Protein AF-A0A7D5I395-F1 (afdb_monomer_lite)

Sequence (137 aa):
MRHRLLRAAASVVGLLALAGVTGTLVDVALLALDAPVRVAGPVSAAVAVTVVLPVADAYTPLGRDVRTDALRRAGRARLALEVLLAAGAAFVAGGALAAAGLRLNAIFGTFVVVVLGGVAVGYGSFVLRNREFYADA

Secondary structure (DSSP, 8-state):
-HHHHHHHHHHHHHHHHHHHHHHHHHHHHHHTTT--HHHHHHHHHHHHHHHHHHHHHHH-TT--STHHHHHHHT-HHHHHHHHHHHHHHHHHHHHHHHHHHHTTT-HHHHHHHHHHHHHHHHHHHHHHHTGGGTTT-

Foldseek 3Di:
DVVLVVQQVVLVVVLVVQLVVQLVVQLVVCVVVVHDPLLSNLLSLLLSVLLSVLVCQQPHPVDDDQRNVVLVVVDPVVSVVLSVQLSVQLNVQLNVLSVVVVVVPDRPVSSVCSNVRSNCRSNVSSCVVVVVRVVVD

pLDDT: mean 86.52, std 11.64, range [51.59, 97.75]

Structure (mmCIF, N/CA/C/O backbone):
data_AF-A0A7D5I395-F1
#
_entry.id   AF-A0A7D5I395-F1
#
loop_
_atom_site.group_PDB
_atom_site.id
_atom_site.type_symbol
_atom_site.label_atom_id
_atom_site.label_alt_id
_atom_site.label_comp_id
_atom_site.label_asym_id
_atom_site.label_entity_id
_atom_site.label_seq_id
_atom_site.pdbx_PDB_ins_code
_atom_site.Cartn_x
_atom_site.Cartn_y
_atom_site.Cartn_z
_atom_site.occupancy
_atom_site.B_iso_or_equiv
_atom_site.auth_seq_id
_atom_site.auth_comp_id
_atom_site.auth_asym_id
_atom_site.auth_atom_id
_atom_site.pdbx_PDB_model_num
ATOM 1 N N . MET A 1 1 ? -24.219 15.946 15.095 1.00 62.62 1 MET A N 1
ATOM 2 C CA . MET A 1 1 ? -23.956 15.546 13.689 1.00 62.62 1 MET A CA 1
ATOM 3 C C . MET A 1 1 ? -22.678 16.180 13.115 1.00 62.62 1 MET A C 1
ATOM 5 O O . MET A 1 1 ? -21.794 15.431 12.717 1.00 62.62 1 MET A O 1
ATOM 9 N N . ARG A 1 2 ? -22.499 17.514 13.178 1.00 79.50 2 ARG A N 1
ATOM 10 C CA . ARG A 1 2 ? -21.280 18.238 12.728 1.00 79.50 2 ARG A CA 1
ATOM 11 C C . ARG A 1 2 ? -19.939 17.646 13.204 1.00 79.50 2 ARG A C 1
ATOM 13 O O . ARG A 1 2 ? -19.044 17.451 12.394 1.00 79.50 2 ARG A O 1
ATOM 20 N N . HIS A 1 3 ? -19.803 17.274 14.479 1.00 80.00 3 HIS A N 1
ATOM 21 C CA . HIS A 1 3 ? -18.548 16.702 15.006 1.00 80.00 3 HIS A CA 1
ATOM 22 C C . HIS A 1 3 ? -18.197 15.298 14.488 1.00 80.00 3 HIS A C 1
ATOM 24 O O . HIS A 1 3 ? -17.050 14.875 14.613 1.00 80.00 3 HIS A O 1
ATOM 30 N N . ARG A 1 4 ? -19.161 14.537 13.953 1.00 79.94 4 ARG A N 1
ATOM 31 C CA . ARG A 1 4 ? -18.875 13.233 13.327 1.00 79.94 4 ARG A CA 1
ATOM 32 C C . ARG A 1 4 ? -18.356 13.430 11.902 1.00 79.94 4 ARG A C 1
ATOM 34 O O . ARG A 1 4 ? -17.367 12.809 11.538 1.00 79.94 4 ARG A O 1
ATOM 41 N N . LEU A 1 5 ? -18.961 14.359 11.159 1.00 83.12 5 LEU A N 1
ATOM 42 C CA . LEU A 1 5 ? -18.532 14.728 9.808 1.00 83.12 5 LEU A CA 1
ATOM 43 C C . LEU A 1 5 ? -17.129 15.344 9.798 1.00 83.12 5 LEU A C 1
ATOM 45 O O . LEU A 1 5 ? -16.301 14.933 8.999 1.00 83.12 5 LEU A O 1
ATOM 49 N N . LEU A 1 6 ? -16.829 16.253 10.732 1.00 87.00 6 LEU A N 1
ATOM 50 C CA . LEU A 1 6 ? -15.491 16.849 10.850 1.00 87.00 6 LEU A CA 1
ATOM 51 C C . LEU A 1 6 ? -14.408 15.804 11.146 1.00 87.00 6 LEU A C 1
ATOM 53 O O . LEU A 1 6 ? -13.332 15.857 10.563 1.00 87.00 6 LEU A O 1
ATOM 57 N N . ARG A 1 7 ? -14.697 14.825 12.012 1.00 84.25 7 ARG A N 1
ATOM 58 C CA . ARG A 1 7 ? -13.764 13.726 12.303 1.00 84.25 7 ARG A CA 1
ATOM 59 C C . ARG A 1 7 ? -13.552 12.811 11.102 1.00 84.25 7 ARG A C 1
ATOM 61 O O . ARG A 1 7 ? -12.416 12.442 10.831 1.00 84.25 7 ARG A O 1
ATOM 68 N N . ALA A 1 8 ? -14.619 12.480 10.377 1.00 84.56 8 ALA A N 1
ATOM 69 C CA . ALA A 1 8 ? -14.518 11.703 9.146 1.00 84.56 8 ALA A CA 1
ATOM 70 C C . ALA A 1 8 ? -13.690 12.451 8.085 1.00 84.56 8 ALA A C 1
ATOM 72 O O . ALA A 1 8 ? -12.742 11.890 7.543 1.00 84.56 8 ALA A O 1
ATOM 73 N N . ALA A 1 9 ? -13.966 13.739 7.866 1.00 87.56 9 ALA A N 1
ATOM 74 C CA . ALA A 1 9 ? -13.203 14.573 6.940 1.00 87.56 9 ALA A CA 1
ATOM 75 C C . ALA A 1 9 ? -11.719 14.657 7.331 1.00 87.56 9 ALA A C 1
ATOM 77 O O . ALA A 1 9 ? -10.853 14.409 6.498 1.00 87.56 9 ALA A O 1
ATOM 78 N N . ALA A 1 10 ? -11.418 14.913 8.608 1.00 88.31 10 ALA A N 1
ATOM 79 C CA . ALA A 1 10 ? -10.044 14.936 9.108 1.00 88.31 10 ALA A CA 1
ATOM 80 C C . ALA A 1 10 ? -9.332 13.588 8.912 1.00 88.31 10 ALA A C 1
ATOM 82 O O . ALA A 1 10 ? -8.164 13.564 8.534 1.00 88.31 10 ALA A O 1
ATOM 83 N N . SER A 1 11 ? -10.030 12.463 9.115 1.00 87.62 11 SER A N 1
ATOM 84 C CA . SER A 1 11 ? -9.452 11.138 8.875 1.00 87.62 11 SER A CA 1
ATOM 85 C C . SER A 1 11 ? -9.154 10.880 7.400 1.00 87.62 11 SER A C 1
ATOM 87 O O . SER A 1 11 ? -8.085 10.369 7.091 1.00 87.62 11 SER A O 1
ATOM 89 N N . VAL A 1 12 ? -10.036 11.301 6.487 1.00 89.81 12 VAL A N 1
ATOM 90 C CA . VAL A 1 12 ? -9.796 11.191 5.041 1.00 89.81 12 VAL A CA 1
ATOM 91 C C . VAL A 1 12 ? -8.579 12.020 4.645 1.00 89.81 12 VAL A C 1
ATOM 93 O O . VAL A 1 12 ? -7.691 11.505 3.977 1.00 89.81 12 VAL A O 1
ATOM 96 N N . VAL A 1 13 ? -8.483 13.267 5.114 1.00 93.44 13 VAL A N 1
ATOM 97 C CA . VAL A 1 13 ? -7.313 14.122 4.857 1.00 93.44 13 VAL A CA 1
ATOM 98 C C . VAL A 1 13 ? -6.031 13.485 5.401 1.00 93.44 13 VAL A C 1
ATOM 100 O O . VAL A 1 13 ? -5.024 13.460 4.701 1.00 93.44 13 VAL A O 1
ATOM 103 N N . GLY A 1 14 ? -6.068 12.922 6.612 1.00 92.88 14 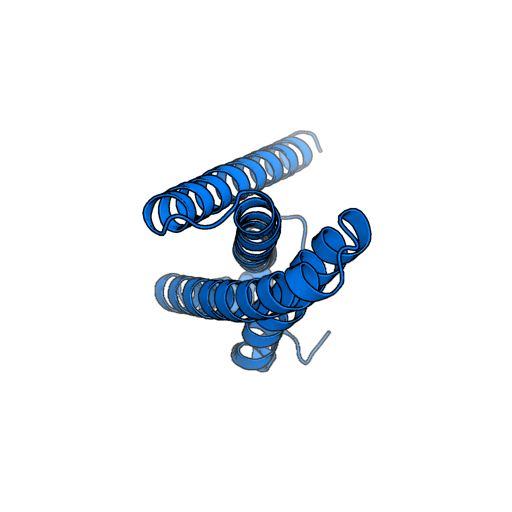GLY A N 1
ATOM 104 C CA . GLY A 1 14 ? -4.922 12.226 7.200 1.00 92.88 14 GLY A CA 1
ATOM 105 C C . GLY A 1 14 ? -4.484 10.999 6.395 1.00 92.88 14 GLY A C 1
ATOM 106 O O . GLY A 1 14 ? -3.291 10.819 6.162 1.00 92.88 14 GLY A O 1
ATOM 107 N N . LEU A 1 15 ? -5.432 10.186 5.919 1.00 93.19 15 LEU A N 1
ATOM 108 C CA . LEU A 1 15 ? -5.133 9.042 5.053 1.00 93.19 15 LEU A CA 1
ATOM 109 C C . LEU A 1 15 ? -4.578 9.475 3.692 1.00 93.19 15 LEU A C 1
ATOM 111 O O . LEU A 1 15 ? -3.644 8.853 3.198 1.00 93.19 15 LEU A O 1
ATOM 115 N N . LEU A 1 16 ? -5.114 10.543 3.095 1.00 94.44 16 LEU A N 1
ATOM 116 C CA . LEU A 1 16 ? -4.607 11.087 1.831 1.00 94.44 16 LEU A CA 1
ATOM 117 C C . LEU A 1 16 ? -3.187 11.639 1.987 1.00 94.44 16 LEU A C 1
ATOM 119 O O . LEU A 1 16 ? -2.342 11.398 1.129 1.00 94.44 16 LEU A O 1
ATOM 123 N N . ALA A 1 17 ? -2.905 12.331 3.093 1.00 96.44 17 ALA A N 1
ATOM 124 C CA . ALA A 1 17 ? -1.558 12.792 3.411 1.00 96.44 17 ALA A CA 1
ATOM 125 C C . ALA A 1 17 ? -0.596 11.608 3.591 1.00 96.44 17 ALA A C 1
ATOM 127 O O . ALA A 1 17 ? 0.502 11.630 3.040 1.00 96.44 17 ALA A O 1
ATOM 128 N N . LEU A 1 18 ? -1.021 10.552 4.294 1.00 95.56 18 LEU A N 1
ATOM 129 C CA . LEU A 1 18 ? -0.237 9.326 4.441 1.00 95.56 18 LEU A CA 1
ATOM 130 C C . LEU A 1 18 ? 0.034 8.662 3.085 1.00 95.56 18 LEU A C 1
ATOM 132 O O . LEU A 1 18 ? 1.188 8.372 2.790 1.00 95.56 18 LEU A O 1
ATOM 136 N N . ALA A 1 19 ? -0.989 8.487 2.240 1.00 95.88 19 ALA A N 1
ATOM 137 C CA . ALA A 1 19 ? -0.818 7.967 0.882 1.00 95.88 19 ALA A CA 1
ATOM 138 C C . ALA A 1 19 ? 0.189 8.803 0.085 1.00 95.88 19 ALA A C 1
ATOM 140 O O . ALA A 1 19 ? 1.090 8.242 -0.532 1.00 95.88 19 ALA A O 1
ATOM 141 N N . GLY A 1 20 ? 0.058 10.132 0.122 1.00 97.06 20 GLY A N 1
ATOM 142 C CA . GLY A 1 20 ? 0.949 11.053 -0.580 1.00 97.06 20 GLY A CA 1
ATOM 143 C C . GLY A 1 20 ? 2.399 10.931 -0.115 1.00 97.06 20 GLY A C 1
ATOM 144 O O . GLY A 1 20 ? 3.295 10.784 -0.943 1.00 97.06 20 GLY A O 1
ATOM 145 N N . VAL A 1 21 ? 2.636 10.922 1.200 1.00 97.75 21 VAL A N 1
ATOM 146 C CA . VAL A 1 21 ? 3.977 10.740 1.777 1.00 97.75 21 VAL A CA 1
ATOM 147 C C . VAL A 1 21 ? 4.547 9.373 1.409 1.00 97.75 21 VAL A C 1
ATOM 149 O O . VAL A 1 21 ? 5.667 9.300 0.914 1.00 97.75 21 VAL A O 1
ATOM 152 N N . THR A 1 22 ? 3.789 8.291 1.599 1.00 96.94 22 THR A N 1
ATOM 153 C CA . THR A 1 22 ? 4.244 6.935 1.268 1.00 96.94 22 THR A CA 1
ATOM 154 C C . THR A 1 22 ? 4.564 6.800 -0.217 1.00 96.94 22 THR A C 1
ATOM 156 O O . THR A 1 22 ? 5.642 6.318 -0.553 1.00 96.94 22 THR A O 1
ATOM 159 N N . GLY A 1 23 ? 3.671 7.257 -1.099 1.00 95.94 23 GLY A N 1
ATOM 160 C CA . GLY A 1 23 ? 3.893 7.237 -2.544 1.00 95.94 23 GLY A CA 1
ATOM 161 C C . GLY A 1 23 ? 5.152 8.009 -2.929 1.00 95.94 23 GLY A C 1
ATOM 162 O O . GLY A 1 23 ? 6.013 7.465 -3.610 1.00 95.94 23 GLY A O 1
ATOM 163 N N . THR A 1 24 ? 5.324 9.216 -2.382 1.00 96.38 24 THR A N 1
ATOM 164 C CA . THR A 1 24 ? 6.505 10.056 -2.638 1.00 96.38 24 THR A CA 1
ATOM 165 C C . THR A 1 24 ? 7.798 9.383 -2.184 1.00 96.38 24 THR A C 1
ATOM 167 O O . THR A 1 24 ? 8.786 9.398 -2.911 1.00 96.38 24 THR A O 1
ATOM 170 N N . LEU A 1 25 ? 7.813 8.766 -0.999 1.00 96.94 25 LEU A N 1
ATOM 171 C CA . LEU A 1 25 ? 8.994 8.055 -0.501 1.00 96.94 25 LEU A CA 1
ATOM 172 C C . LEU A 1 25 ? 9.363 6.867 -1.397 1.00 96.94 25 LEU A C 1
ATOM 174 O O . LEU A 1 25 ? 10.544 6.643 -1.654 1.00 96.94 25 LEU A O 1
ATOM 178 N N . VAL A 1 26 ? 8.368 6.127 -1.891 1.00 96.69 26 VAL A N 1
ATOM 179 C CA . VAL A 1 26 ? 8.595 5.008 -2.814 1.00 96.69 26 VAL A CA 1
ATOM 180 C C . VAL A 1 26 ? 9.073 5.508 -4.176 1.00 96.69 26 VAL A C 1
ATOM 182 O O . VAL A 1 26 ? 10.022 4.944 -4.711 1.00 96.69 26 VAL A O 1
ATOM 185 N N . ASP A 1 27 ? 8.483 6.579 -4.711 1.00 95.25 27 ASP A N 1
ATOM 186 C CA . ASP A 1 27 ? 8.932 7.200 -5.961 1.00 95.25 27 ASP A CA 1
ATOM 187 C C . ASP A 1 27 ? 10.382 7.684 -5.854 1.00 95.25 27 ASP A C 1
ATOM 189 O O . ASP A 1 27 ? 11.182 7.404 -6.742 1.00 95.25 27 ASP A O 1
ATOM 193 N N . VAL A 1 28 ? 10.754 8.346 -4.751 1.00 95.06 28 VAL A N 1
ATOM 194 C CA . VAL A 1 28 ? 12.136 8.789 -4.495 1.00 95.06 28 VAL A CA 1
ATOM 195 C C . VAL A 1 28 ? 13.089 7.597 -4.413 1.00 95.06 28 VAL A C 1
ATOM 197 O O . VAL A 1 28 ? 14.162 7.634 -5.013 1.00 95.06 28 VAL A O 1
ATOM 200 N N . ALA A 1 29 ? 12.705 6.530 -3.709 1.00 94.81 29 ALA A N 1
ATOM 201 C CA . ALA A 1 29 ? 13.520 5.323 -3.609 1.00 94.81 29 ALA A CA 1
ATOM 202 C C . ALA A 1 29 ? 13.705 4.639 -4.972 1.00 94.81 29 ALA A C 1
ATOM 204 O O . ALA A 1 29 ? 14.807 4.219 -5.304 1.00 94.81 29 ALA A O 1
ATOM 205 N N . LEU A 1 30 ? 12.647 4.554 -5.780 1.00 94.31 30 LEU A N 1
ATOM 206 C CA . LEU A 1 30 ? 12.695 3.964 -7.118 1.00 94.31 30 LEU A CA 1
ATOM 207 C C . LEU A 1 30 ? 13.487 4.830 -8.101 1.00 94.31 30 LEU A C 1
ATOM 209 O O . LEU A 1 30 ? 14.243 4.290 -8.905 1.00 94.31 30 LEU A O 1
ATOM 213 N N . LEU A 1 31 ? 13.376 6.155 -8.007 1.00 92.19 31 LEU A N 1
ATOM 214 C CA . LEU A 1 31 ? 14.183 7.086 -8.793 1.00 92.19 31 LEU A CA 1
ATOM 215 C C . LEU A 1 31 ? 15.674 6.952 -8.460 1.00 92.19 31 LEU A C 1
ATOM 217 O O . LEU A 1 31 ? 16.498 6.950 -9.365 1.00 92.19 31 LEU A O 1
ATOM 221 N N . ALA A 1 32 ? 16.018 6.777 -7.180 1.00 94.06 32 ALA A N 1
ATOM 222 C CA . ALA A 1 32 ? 17.393 6.517 -6.751 1.00 94.06 32 ALA A CA 1
ATOM 223 C C . ALA A 1 32 ? 17.951 5.170 -7.258 1.00 94.06 32 ALA A C 1
ATOM 225 O O . ALA A 1 32 ? 19.159 4.957 -7.215 1.00 94.06 32 ALA A O 1
ATOM 226 N N . LEU A 1 33 ? 17.082 4.269 -7.729 1.00 93.81 33 LEU A N 1
ATOM 227 C CA . LEU A 1 33 ? 17.429 2.991 -8.357 1.00 93.81 33 LEU A CA 1
ATOM 228 C C . LEU A 1 33 ? 17.324 3.041 -9.894 1.00 93.81 33 LEU A C 1
ATOM 230 O O . LEU A 1 33 ? 17.271 1.988 -10.529 1.00 93.81 33 LEU A O 1
ATOM 234 N N . ASP A 1 34 ? 17.232 4.238 -10.484 1.00 92.56 34 ASP A N 1
ATOM 235 C CA . ASP A 1 34 ? 17.055 4.466 -11.926 1.00 92.56 34 ASP A CA 1
ATOM 236 C C . ASP A 1 34 ? 15.832 3.744 -12.525 1.00 92.56 34 ASP A C 1
ATOM 238 O O . ASP A 1 34 ? 15.785 3.403 -13.713 1.00 92.56 34 ASP A O 1
ATOM 242 N N . ALA A 1 35 ? 14.797 3.501 -11.713 1.00 88.50 35 ALA A N 1
ATOM 243 C CA . ALA A 1 35 ? 13.584 2.861 -12.193 1.00 88.50 35 ALA A CA 1
ATOM 244 C C . ALA A 1 35 ? 12.836 3.795 -13.165 1.00 88.50 35 ALA A C 1
ATOM 246 O O . ALA A 1 35 ? 12.601 4.968 -12.856 1.00 88.50 35 ALA A O 1
ATOM 247 N N . PRO A 1 36 ? 12.379 3.296 -14.329 1.00 87.44 36 PRO A N 1
ATOM 248 C CA . PRO A 1 36 ? 11.619 4.116 -15.259 1.00 87.44 36 PRO A CA 1
ATOM 249 C C . PRO A 1 36 ? 10.296 4.562 -14.627 1.00 87.44 36 PRO A C 1
ATOM 251 O O . PRO A 1 36 ? 9.619 3.781 -13.960 1.00 87.44 36 PRO A O 1
ATOM 254 N N . VAL A 1 37 ? 9.860 5.791 -14.917 1.00 83.06 37 VAL A N 1
ATOM 255 C CA . VAL A 1 37 ? 8.615 6.384 -14.372 1.00 83.06 37 VAL A CA 1
ATOM 256 C C . VAL A 1 37 ? 7.387 5.490 -14.596 1.00 83.06 37 VAL A C 1
ATOM 258 O O . VAL A 1 37 ? 6.497 5.413 -13.752 1.00 83.06 37 VAL A O 1
ATOM 261 N N . ARG A 1 38 ? 7.366 4.754 -15.715 1.00 82.06 38 ARG A N 1
ATOM 262 C CA . ARG A 1 38 ? 6.310 3.787 -16.067 1.00 82.06 38 ARG A CA 1
ATOM 263 C C . ARG A 1 38 ? 6.202 2.612 -15.085 1.00 82.06 38 ARG A C 1
ATOM 265 O O . ARG A 1 38 ? 5.157 1.978 -15.034 1.00 82.06 38 ARG A O 1
ATOM 272 N N . VAL A 1 39 ? 7.271 2.321 -14.346 1.00 85.75 39 VAL A N 1
ATOM 273 C CA . VAL A 1 39 ? 7.325 1.335 -13.259 1.00 85.75 39 VAL A CA 1
ATOM 274 C C . VAL A 1 39 ? 7.113 2.024 -11.917 1.00 85.75 39 VAL A C 1
ATOM 276 O O . VAL A 1 39 ? 6.315 1.542 -11.121 1.00 85.75 39 VAL A O 1
ATOM 279 N N . ALA A 1 40 ? 7.776 3.162 -11.686 1.00 90.62 40 ALA A N 1
ATOM 280 C CA . ALA A 1 40 ? 7.732 3.856 -10.403 1.00 90.62 40 ALA A CA 1
ATOM 281 C C . ALA A 1 40 ? 6.307 4.244 -9.986 1.00 90.62 40 ALA A C 1
ATOM 283 O O . ALA A 1 40 ? 5.844 3.801 -8.939 1.00 90.62 40 ALA A O 1
ATOM 284 N N . GLY A 1 41 ? 5.574 4.943 -10.860 1.00 91.31 41 GLY A N 1
ATOM 285 C CA . GLY A 1 41 ? 4.227 5.437 -10.562 1.00 91.31 41 GLY A CA 1
ATOM 286 C C . GLY A 1 41 ? 3.208 4.361 -10.150 1.00 91.31 41 GLY A C 1
ATOM 287 O O . GLY A 1 41 ? 2.540 4.516 -9.128 1.00 91.31 41 GLY A O 1
ATOM 288 N N . PRO A 1 42 ? 3.030 3.255 -10.899 1.00 93.31 42 PRO A N 1
ATOM 289 C CA . PRO A 1 42 ? 2.086 2.221 -10.482 1.00 93.31 42 PRO A CA 1
ATOM 290 C C . PRO A 1 42 ? 2.547 1.443 -9.240 1.00 93.31 42 PRO A C 1
ATOM 292 O O . PRO A 1 42 ? 1.706 1.044 -8.435 1.00 93.31 42 PRO A O 1
ATOM 295 N N . VAL A 1 43 ? 3.856 1.235 -9.048 1.00 95.31 43 VAL A N 1
ATOM 296 C CA . VAL A 1 43 ? 4.377 0.554 -7.849 1.00 95.31 43 VAL A CA 1
ATOM 297 C C . VAL A 1 43 ? 4.183 1.420 -6.605 1.00 95.31 43 VAL A C 1
ATOM 299 O O . VAL A 1 43 ? 3.703 0.922 -5.587 1.00 95.31 43 VAL A O 1
ATOM 302 N N . SER A 1 44 ? 4.485 2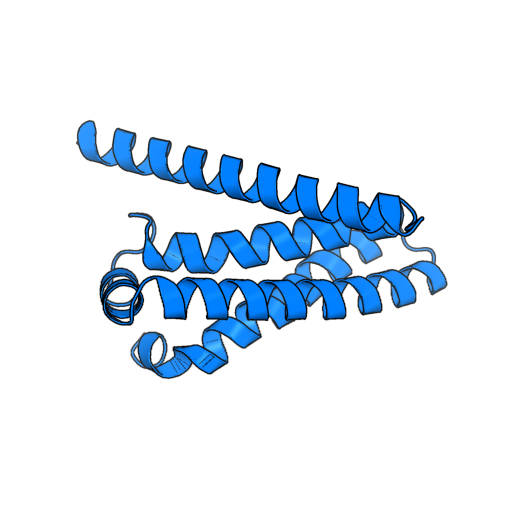.717 -6.679 1.00 96.25 44 SER A N 1
ATOM 303 C CA . SER A 1 44 ? 4.277 3.647 -5.568 1.00 96.25 44 SER A CA 1
ATOM 304 C C . SER A 1 44 ? 2.801 3.791 -5.213 1.00 96.25 44 SER A C 1
ATOM 306 O O . SER A 1 44 ? 2.457 3.738 -4.031 1.00 96.25 44 SER A O 1
ATOM 308 N N . ALA A 1 45 ? 1.913 3.847 -6.209 1.00 95.88 45 ALA A N 1
ATOM 309 C CA . ALA A 1 45 ? 0.470 3.819 -5.993 1.00 95.88 45 ALA A CA 1
ATOM 310 C C . ALA A 1 45 ? 0.012 2.526 -5.292 1.00 95.88 45 ALA A C 1
ATOM 312 O O . ALA A 1 45 ? -0.749 2.591 -4.324 1.00 95.88 45 ALA A O 1
ATOM 313 N N . ALA A 1 46 ? 0.505 1.357 -5.723 1.00 96.62 46 ALA A N 1
ATOM 314 C CA . ALA A 1 46 ? 0.174 0.078 -5.093 1.00 96.62 46 ALA A CA 1
ATOM 315 C C . ALA A 1 46 ? 0.583 0.043 -3.611 1.00 96.62 46 ALA A C 1
ATOM 317 O O . ALA A 1 46 ? -0.198 -0.367 -2.748 1.00 96.62 46 ALA A O 1
ATOM 318 N N . VAL A 1 47 ? 1.797 0.509 -3.305 1.00 97.31 47 VAL A N 1
ATOM 319 C CA . VAL A 1 47 ? 2.319 0.561 -1.935 1.00 97.31 47 VAL A CA 1
ATOM 320 C C . VAL A 1 47 ? 1.550 1.573 -1.088 1.00 97.31 47 VAL A C 1
ATOM 322 O O . VAL A 1 47 ? 1.137 1.239 0.020 1.00 97.31 47 VAL A O 1
ATOM 325 N N . ALA A 1 48 ? 1.297 2.778 -1.604 1.00 97.31 48 ALA A N 1
ATOM 326 C CA . ALA A 1 48 ? 0.555 3.817 -0.894 1.00 97.31 48 ALA A CA 1
ATOM 327 C C . ALA A 1 48 ? -0.851 3.347 -0.497 1.00 97.31 48 ALA A C 1
ATOM 329 O O . ALA A 1 48 ? -1.244 3.479 0.663 1.00 97.31 48 ALA A O 1
ATOM 330 N N . VAL A 1 49 ? -1.585 2.730 -1.429 1.00 96.19 49 VAL A N 1
ATOM 331 C CA . VAL A 1 49 ? -2.908 2.153 -1.148 1.00 96.19 49 VAL A CA 1
ATOM 332 C C . VAL A 1 49 ? -2.801 1.035 -0.109 1.00 96.19 49 VAL A C 1
ATOM 334 O O . VAL A 1 49 ? -3.566 1.015 0.854 1.00 96.19 49 VAL A O 1
ATOM 337 N N . THR A 1 50 ? -1.816 0.144 -0.250 1.00 96.44 50 THR A N 1
ATOM 338 C CA . THR A 1 50 ? -1.596 -0.970 0.687 1.00 96.44 50 THR A CA 1
ATOM 339 C C . THR A 1 50 ? -1.284 -0.498 2.104 1.00 96.44 50 THR A C 1
ATOM 341 O O . THR A 1 50 ? -1.711 -1.139 3.055 1.00 96.44 50 THR A O 1
ATOM 344 N N . VAL A 1 51 ? -0.571 0.617 2.270 1.00 95.62 51 VAL A N 1
ATOM 345 C CA . VAL A 1 51 ? -0.286 1.200 3.590 1.00 95.62 51 VAL A CA 1
ATOM 346 C C . VAL A 1 51 ? -1.529 1.845 4.195 1.00 95.62 51 VAL A C 1
ATOM 348 O O . VAL A 1 51 ? -1.782 1.713 5.393 1.00 95.62 51 VAL A O 1
ATOM 351 N N . VAL A 1 52 ? -2.321 2.537 3.378 1.00 94.50 52 VAL A N 1
ATOM 352 C CA . VAL A 1 52 ? -3.497 3.266 3.852 1.00 94.50 52 VAL A CA 1
ATOM 353 C C . VAL A 1 52 ? -4.635 2.336 4.261 1.00 94.50 52 VAL A C 1
ATOM 355 O O . VAL A 1 52 ? -5.317 2.651 5.231 1.00 94.50 52 VAL A O 1
ATOM 358 N N . LEU A 1 53 ? -4.827 1.192 3.598 1.00 91.88 53 LEU A N 1
ATOM 359 C CA . LEU A 1 53 ? -5.931 0.269 3.898 1.00 91.88 53 LEU A CA 1
ATOM 360 C C . LEU A 1 53 ? -5.921 -0.257 5.356 1.00 91.88 53 LEU A C 1
ATOM 362 O O . LEU A 1 53 ? -6.911 -0.047 6.055 1.00 91.88 53 LEU A O 1
ATOM 366 N N . PRO A 1 54 ? -4.828 -0.834 5.894 1.00 89.50 54 PRO A N 1
ATOM 367 C CA . PRO A 1 54 ? -4.765 -1.241 7.301 1.00 89.50 54 PRO A CA 1
ATOM 368 C C . PRO A 1 54 ? -4.937 -0.084 8.290 1.00 89.50 54 PRO A C 1
ATOM 370 O O . PRO A 1 54 ? -5.525 -0.244 9.360 1.00 89.50 54 PRO A O 1
ATOM 373 N N . VAL A 1 55 ? -4.410 1.100 7.956 1.00 89.50 55 VAL A N 1
ATOM 374 C CA . VAL A 1 55 ? -4.544 2.294 8.805 1.00 89.50 55 VAL A CA 1
ATOM 375 C C . VAL A 1 55 ? -5.992 2.777 8.806 1.00 89.50 55 VAL A C 1
ATOM 377 O O . VAL A 1 55 ? -6.506 3.175 9.854 1.00 89.50 55 VAL A O 1
ATOM 380 N N . ALA A 1 56 ? -6.665 2.694 7.658 1.00 89.00 56 ALA A N 1
ATOM 381 C CA . ALA A 1 56 ? -8.087 2.954 7.535 1.00 89.00 56 ALA A CA 1
ATOM 382 C C . ALA A 1 56 ? -8.889 2.005 8.436 1.00 89.00 56 ALA A C 1
ATOM 384 O O . ALA A 1 56 ? -9.657 2.490 9.273 1.00 89.00 56 ALA A O 1
ATOM 385 N N . ASP A 1 57 ? -8.633 0.698 8.345 1.00 86.56 57 ASP A N 1
ATOM 386 C CA . ASP A 1 57 ? -9.295 -0.337 9.152 1.00 86.56 57 ASP A CA 1
ATOM 387 C C . ASP A 1 57 ? -9.115 -0.112 10.662 1.00 86.56 57 ASP A C 1
ATOM 389 O O . ASP A 1 57 ? -10.062 -0.238 11.444 1.00 86.56 57 ASP A O 1
ATOM 393 N N . ALA A 1 58 ? -7.899 0.249 11.084 1.00 85.00 58 ALA A N 1
ATOM 394 C CA . ALA A 1 58 ? -7.541 0.364 12.494 1.00 85.00 58 ALA A CA 1
ATOM 395 C C . ALA A 1 58 ? -7.884 1.720 13.135 1.00 85.00 58 ALA A C 1
ATOM 397 O O . ALA A 1 58 ? -8.025 1.796 14.358 1.00 85.00 58 ALA A O 1
ATOM 398 N N . TYR A 1 59 ? -7.982 2.813 12.369 1.00 81.00 59 TYR A N 1
ATOM 399 C CA . TYR A 1 59 ? -8.029 4.162 12.956 1.00 81.00 59 TYR A CA 1
ATOM 400 C C . TYR A 1 59 ? -9.130 5.076 12.443 1.00 81.00 59 TYR A C 1
ATOM 402 O O . TYR A 1 59 ? -9.334 6.140 13.040 1.00 81.00 59 TYR A O 1
ATOM 410 N N . THR A 1 60 ? -9.847 4.705 11.385 1.00 79.25 60 THR A N 1
ATOM 411 C CA . THR A 1 60 ? -10.853 5.602 10.814 1.00 79.25 60 THR A CA 1
ATOM 412 C C . THR A 1 60 ? -12.267 5.224 11.221 1.00 79.25 60 THR A C 1
ATOM 414 O O . THR A 1 60 ? -12.592 4.047 11.336 1.00 79.25 60 THR A O 1
ATOM 417 N N . PRO A 1 61 ? -13.154 6.219 11.396 1.00 60.69 61 PRO A N 1
ATOM 418 C CA . PRO A 1 61 ? -14.571 5.975 11.648 1.00 60.69 61 PRO A CA 1
ATOM 419 C C . PRO A 1 61 ? -15.322 5.468 10.401 1.00 60.69 61 PRO A C 1
ATOM 421 O O . PRO A 1 61 ? -16.553 5.423 10.429 1.00 60.69 61 PRO A O 1
ATOM 424 N N . LEU A 1 62 ? -14.609 5.171 9.304 1.00 61.62 62 LEU A N 1
ATOM 425 C CA . LEU A 1 62 ? -15.167 4.656 8.051 1.00 61.62 62 LEU A CA 1
ATOM 426 C C . LEU A 1 62 ? -15.522 3.168 8.173 1.00 61.62 62 LEU A C 1
ATO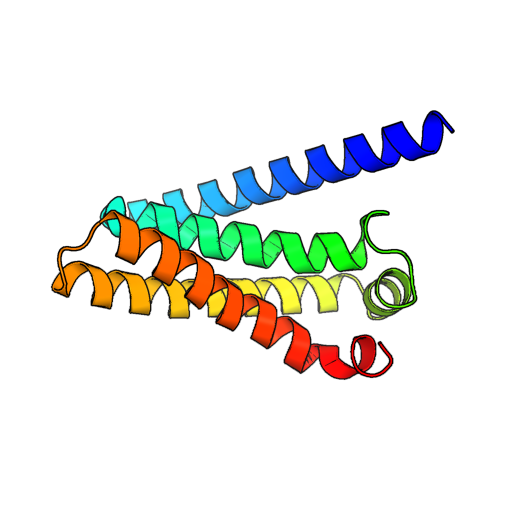M 428 O O . LEU A 1 62 ? -16.491 2.734 7.557 1.00 61.62 62 LEU A O 1
ATOM 432 N N . GLY A 1 63 ? -14.811 2.424 9.025 1.00 55.25 63 GLY A N 1
ATOM 433 C CA . GLY A 1 63 ? -15.240 1.120 9.520 1.00 55.25 63 GLY A CA 1
ATOM 434 C C . GLY A 1 63 ? -16.012 1.297 10.824 1.00 55.25 63 GLY A C 1
ATOM 435 O O . GLY A 1 63 ? -15.472 1.786 11.816 1.00 55.25 63 GLY A O 1
ATOM 436 N N . ARG A 1 64 ? -17.294 0.936 10.841 1.00 54.97 64 ARG A N 1
ATOM 437 C CA . ARG A 1 64 ? -17.927 0.493 12.087 1.00 54.97 64 ARG A CA 1
ATOM 438 C C . ARG A 1 64 ? -17.707 -1.016 12.180 1.00 54.97 64 ARG A C 1
ATOM 440 O O . ARG A 1 64 ? -17.554 -1.654 11.149 1.00 54.97 64 ARG A O 1
ATOM 447 N N . ASP A 1 65 ? -17.703 -1.530 13.404 1.00 54.97 65 ASP A N 1
ATOM 448 C CA . ASP A 1 65 ? -17.670 -2.954 13.767 1.00 54.97 65 ASP A CA 1
ATOM 449 C C . ASP A 1 65 ? -16.275 -3.522 14.038 1.00 54.97 65 ASP A C 1
ATOM 451 O O . ASP A 1 65 ? -15.416 -3.523 13.167 1.00 54.97 65 ASP A O 1
ATOM 455 N N . VAL A 1 66 ? -16.099 -3.990 15.286 1.00 54.88 66 VAL A N 1
ATOM 456 C CA . VAL A 1 66 ? -15.159 -4.984 15.865 1.00 54.88 66 VAL A CA 1
ATOM 457 C C . VAL A 1 66 ? -13.676 -4.941 15.432 1.00 54.88 66 VAL A C 1
ATOM 459 O O . VAL A 1 66 ? -12.794 -4.951 16.293 1.00 54.88 66 VAL A O 1
ATOM 462 N N . ARG A 1 67 ? -13.384 -4.829 14.134 1.00 68.00 67 ARG A N 1
ATOM 463 C CA . ARG A 1 67 ? -12.073 -4.768 13.468 1.00 68.00 67 ARG A CA 1
ATOM 464 C C . ARG A 1 67 ? -11.200 -3.628 13.988 1.00 68.00 67 ARG A C 1
ATOM 466 O O . ARG A 1 67 ? -10.057 -3.859 14.373 1.00 68.00 67 ARG A O 1
ATOM 473 N N . THR A 1 68 ? -11.743 -2.411 14.072 1.00 72.06 68 THR A N 1
ATOM 474 C CA . THR A 1 68 ? -10.997 -1.209 14.490 1.00 72.06 68 THR A CA 1
ATOM 475 C C . THR A 1 68 ? -10.493 -1.327 15.929 1.00 72.06 68 THR A C 1
ATOM 477 O O . THR A 1 68 ? -9.335 -1.023 16.220 1.00 72.06 68 THR A O 1
ATOM 480 N N . ASP A 1 69 ? -11.332 -1.833 16.836 1.00 75.88 69 ASP A N 1
ATOM 481 C CA . ASP A 1 69 ? -10.973 -1.990 18.247 1.00 75.88 69 ASP A CA 1
ATOM 482 C C . ASP A 1 69 ? -10.083 -3.210 18.492 1.00 75.88 69 ASP A C 1
ATOM 484 O O . ASP A 1 69 ? -9.245 -3.179 19.395 1.00 75.88 69 ASP A O 1
ATOM 488 N N . ALA A 1 70 ? -10.249 -4.289 17.724 1.00 77.31 70 ALA A N 1
ATOM 489 C CA . ALA A 1 70 ? -9.416 -5.481 17.845 1.00 77.31 70 ALA A CA 1
ATOM 490 C C . ALA A 1 70 ? -7.990 -5.238 17.314 1.00 77.31 70 ALA A C 1
ATOM 492 O O . ALA A 1 70 ? -7.021 -5.490 18.034 1.00 77.31 70 ALA A O 1
ATOM 493 N N . LEU A 1 71 ? -7.851 -4.621 16.132 1.00 79.44 71 LEU A N 1
ATOM 494 C CA . LEU A 1 71 ? -6.552 -4.236 15.561 1.00 79.44 71 LEU A CA 1
ATOM 495 C C . LEU A 1 71 ? -5.805 -3.234 16.451 1.00 79.44 71 LEU A C 1
ATOM 497 O O . LEU A 1 71 ? -4.596 -3.348 16.653 1.00 79.44 71 LEU A O 1
ATOM 501 N N . ARG A 1 72 ? -6.517 -2.269 17.050 1.00 77.00 72 ARG A N 1
ATOM 502 C CA . ARG A 1 72 ? -5.915 -1.317 17.998 1.00 77.00 72 ARG A CA 1
ATOM 503 C C . ARG A 1 72 ? -5.413 -1.981 19.276 1.00 77.00 72 ARG A C 1
ATOM 505 O O . ARG A 1 72 ? -4.372 -1.570 19.790 1.00 77.00 72 ARG A O 1
ATOM 512 N N . ARG A 1 73 ? -6.135 -2.983 19.789 1.00 79.25 73 ARG A N 1
ATOM 513 C CA . ARG A 1 73 ? -5.764 -3.729 21.003 1.00 79.25 73 ARG A CA 1
ATOM 514 C C . ARG A 1 73 ? -4.558 -4.643 20.793 1.00 79.25 73 ARG A C 1
ATOM 516 O O . ARG A 1 73 ? -3.788 -4.819 21.730 1.00 79.25 73 ARG A O 1
ATOM 523 N N . ALA A 1 74 ? -4.349 -5.148 19.577 1.00 76.50 74 ALA A N 1
ATOM 524 C CA . ALA A 1 74 ? -3.188 -5.971 19.226 1.00 76.50 74 ALA A CA 1
ATOM 525 C C . ALA A 1 74 ? -1.835 -5.231 19.342 1.00 76.50 74 ALA A C 1
ATOM 527 O O . ALA A 1 74 ? -0.782 -5.868 19.372 1.00 76.50 74 ALA A O 1
ATOM 528 N N . GLY A 1 75 ? -1.857 -3.896 19.449 1.00 81.50 75 GLY A N 1
ATOM 529 C CA . GLY A 1 75 ? -0.693 -3.062 19.738 1.00 81.50 75 GLY A CA 1
ATOM 530 C C . GLY A 1 75 ? -0.147 -2.327 18.512 1.00 81.50 75 GLY A C 1
ATOM 531 O O . GLY A 1 75 ? -0.008 -2.882 17.423 1.00 81.50 75 GLY A O 1
ATOM 532 N N . ARG A 1 76 ? 0.221 -1.050 18.705 1.00 85.62 76 ARG A N 1
ATOM 533 C CA . ARG A 1 76 ? 0.674 -0.151 17.622 1.00 85.62 76 ARG A CA 1
ATOM 534 C C . ARG A 1 76 ? 1.927 -0.657 16.902 1.00 85.62 76 ARG A C 1
ATOM 536 O O . ARG A 1 76 ? 2.017 -0.521 15.689 1.00 85.62 76 ARG A O 1
ATOM 543 N N . ALA A 1 77 ? 2.873 -1.246 17.638 1.00 87.56 77 ALA A N 1
ATOM 544 C CA . ALA A 1 77 ? 4.114 -1.769 17.067 1.00 87.56 77 ALA A CA 1
ATOM 545 C C . ALA A 1 77 ? 3.870 -2.988 16.163 1.00 87.56 77 ALA A C 1
ATOM 547 O O . ALA A 1 77 ? 4.424 -3.055 15.069 1.00 87.56 77 ALA A O 1
ATOM 548 N N . ARG A 1 78 ? 2.987 -3.909 16.582 1.00 89.62 78 ARG A N 1
ATOM 549 C CA . ARG A 1 78 ? 2.576 -5.061 15.766 1.00 89.62 78 ARG A CA 1
ATOM 550 C C . ARG A 1 78 ? 1.899 -4.594 14.480 1.00 89.62 78 ARG A C 1
ATOM 552 O O . ARG A 1 78 ? 2.291 -5.022 13.403 1.00 89.62 78 ARG A O 1
ATOM 559 N N . LEU A 1 79 ? 0.942 -3.669 14.583 1.00 89.75 79 LEU A N 1
ATOM 560 C CA . LEU A 1 79 ? 0.247 -3.129 13.414 1.00 89.75 79 LEU A CA 1
ATOM 561 C C . LEU A 1 79 ? 1.206 -2.431 12.439 1.00 89.75 79 LEU A C 1
ATOM 563 O O . LEU A 1 79 ? 1.107 -2.640 11.234 1.00 89.75 79 LEU A O 1
ATOM 567 N N . ALA A 1 80 ? 2.153 -1.635 12.947 1.00 91.44 80 ALA A N 1
ATOM 568 C CA . ALA A 1 80 ? 3.158 -0.981 12.113 1.00 91.44 80 ALA A CA 1
ATOM 569 C C . ALA A 1 80 ? 4.037 -1.999 11.368 1.00 91.44 80 ALA A C 1
ATOM 571 O O . ALA A 1 80 ? 4.274 -1.839 10.173 1.00 91.44 80 ALA A O 1
ATOM 572 N N . LEU A 1 81 ? 4.475 -3.065 12.046 1.00 94.25 81 LEU A N 1
ATOM 573 C CA . LEU A 1 81 ? 5.236 -4.142 11.414 1.00 94.25 81 LEU A CA 1
ATOM 574 C C . LEU A 1 81 ? 4.422 -4.836 10.314 1.00 94.25 81 LEU A C 1
ATOM 576 O O . LEU A 1 81 ? 4.926 -5.030 9.212 1.00 94.25 81 LEU A O 1
ATOM 580 N N . GLU A 1 82 ? 3.157 -5.160 10.577 1.00 93.81 82 GLU A N 1
ATOM 581 C CA . GLU A 1 82 ? 2.283 -5.794 9.584 1.00 93.81 82 GLU A CA 1
ATOM 582 C C . GLU A 1 82 ? 2.056 -4.906 8.355 1.00 93.81 82 GLU A C 1
ATOM 584 O O . GLU A 1 82 ? 2.112 -5.391 7.223 1.00 93.81 82 GLU A O 1
ATOM 589 N N . VAL A 1 83 ? 1.875 -3.598 8.558 1.00 94.44 83 VAL A N 1
ATOM 590 C CA . VAL A 1 83 ? 1.776 -2.610 7.473 1.00 94.44 83 VAL A CA 1
ATOM 591 C C . VAL A 1 83 ? 3.059 -2.582 6.641 1.00 94.44 83 VAL A C 1
ATOM 593 O O . VAL A 1 83 ? 2.984 -2.591 5.415 1.00 94.44 83 VAL A O 1
ATOM 596 N N . LEU A 1 84 ? 4.235 -2.587 7.278 1.00 95.94 84 LEU A N 1
ATOM 597 C CA . LEU A 1 84 ? 5.521 -2.605 6.571 1.00 95.94 84 LEU A CA 1
ATOM 598 C C . LEU A 1 84 ? 5.706 -3.885 5.752 1.00 95.94 84 LEU A C 1
ATOM 600 O O . LEU A 1 84 ? 6.133 -3.828 4.600 1.00 95.94 84 LEU A O 1
ATOM 604 N N . LEU A 1 85 ? 5.350 -5.039 6.316 1.00 96.81 85 LEU A N 1
ATOM 605 C CA . LEU A 1 85 ? 5.430 -6.310 5.602 1.00 96.81 85 LEU A CA 1
ATOM 606 C C . LEU A 1 85 ? 4.444 -6.366 4.423 1.00 96.81 85 LEU A C 1
ATOM 608 O O . LEU A 1 85 ? 4.780 -6.907 3.370 1.00 96.81 85 LEU A O 1
ATOM 612 N N . ALA A 1 86 ? 3.239 -5.813 4.582 1.00 96.94 86 ALA A N 1
ATOM 613 C CA . ALA A 1 86 ? 2.253 -5.700 3.508 1.00 96.94 86 ALA A CA 1
ATOM 614 C C . ALA A 1 86 ? 2.733 -4.754 2.396 1.00 96.94 86 ALA A C 1
ATOM 616 O O . ALA A 1 86 ? 2.650 -5.093 1.217 1.00 96.94 86 ALA A O 1
ATOM 617 N N . ALA A 1 87 ? 3.302 -3.606 2.770 1.00 96.94 87 ALA A N 1
ATOM 618 C CA . ALA A 1 87 ? 3.913 -2.656 1.846 1.00 96.94 87 ALA A CA 1
ATOM 619 C C . ALA A 1 87 ? 5.061 -3.296 1.051 1.00 96.94 87 ALA A C 1
ATOM 621 O O . ALA A 1 87 ? 5.122 -3.141 -0.166 1.00 96.94 87 ALA A O 1
ATOM 622 N N . GLY A 1 88 ? 5.925 -4.075 1.712 1.00 96.31 88 GLY A N 1
ATOM 623 C CA . GLY A 1 88 ? 6.988 -4.833 1.051 1.00 96.31 88 GLY A CA 1
ATOM 624 C C . GLY A 1 88 ? 6.446 -5.867 0.061 1.00 96.31 88 GLY A C 1
ATOM 625 O O . GLY A 1 88 ? 6.932 -5.960 -1.064 1.00 96.31 88 GLY A O 1
ATOM 626 N N . ALA A 1 89 ? 5.392 -6.599 0.433 1.00 97.38 89 ALA A N 1
ATOM 627 C CA . ALA A 1 89 ? 4.740 -7.550 -0.465 1.00 97.38 89 ALA A CA 1
ATOM 628 C C . ALA A 1 89 ? 4.105 -6.858 -1.688 1.00 97.38 89 ALA A C 1
ATOM 630 O O . ALA A 1 89 ? 4.281 -7.333 -2.812 1.00 97.38 89 ALA A O 1
ATOM 631 N N . ALA A 1 90 ? 3.443 -5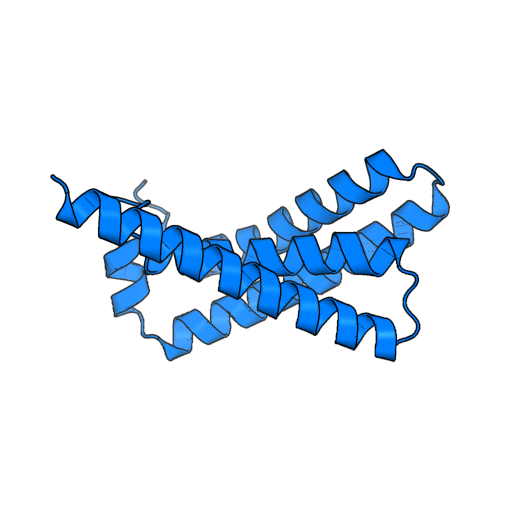.711 -1.497 1.00 97.38 90 ALA A N 1
ATOM 632 C CA . ALA A 1 90 ? 2.919 -4.895 -2.594 1.00 97.38 90 ALA A CA 1
ATOM 633 C C . ALA A 1 90 ? 4.028 -4.365 -3.507 1.00 97.38 90 ALA A C 1
ATOM 635 O O . ALA A 1 90 ? 3.883 -4.407 -4.726 1.00 97.38 90 ALA A O 1
ATOM 636 N N . PHE A 1 91 ? 5.141 -3.903 -2.930 1.00 96.69 91 PHE A N 1
ATOM 637 C CA . PHE A 1 91 ? 6.294 -3.413 -3.680 1.00 96.69 91 PHE A CA 1
ATOM 638 C C . PHE A 1 91 ? 6.888 -4.510 -4.570 1.00 96.69 91 PHE A C 1
ATOM 640 O O . PHE A 1 91 ? 7.078 -4.300 -5.765 1.00 96.69 91 PHE A O 1
ATOM 647 N N . VAL A 1 92 ? 7.123 -5.702 -4.012 1.00 96.12 92 VAL A N 1
ATOM 648 C CA . VAL A 1 92 ? 7.687 -6.842 -4.751 1.00 96.12 92 VAL A CA 1
ATOM 649 C C . VAL A 1 92 ? 6.735 -7.315 -5.850 1.00 96.12 92 VAL A C 1
ATOM 651 O O . VAL A 1 92 ? 7.149 -7.462 -7.000 1.00 96.12 92 VAL A O 1
ATOM 654 N N . ALA A 1 93 ? 5.456 -7.520 -5.525 1.00 95.38 93 ALA A N 1
ATOM 655 C CA . ALA A 1 93 ? 4.463 -7.974 -6.495 1.00 95.38 93 ALA A CA 1
ATOM 656 C C . ALA A 1 93 ? 4.229 -6.938 -7.602 1.00 95.38 93 ALA A C 1
ATOM 658 O O . ALA A 1 93 ? 4.240 -7.280 -8.784 1.00 95.38 93 ALA A O 1
ATOM 659 N N . GLY A 1 94 ? 4.076 -5.665 -7.231 1.00 93.06 94 GLY A N 1
ATOM 660 C CA . GLY A 1 94 ? 3.927 -4.564 -8.173 1.00 93.06 94 GLY A CA 1
ATOM 661 C C . GLY A 1 94 ? 5.151 -4.419 -9.074 1.00 93.06 94 GLY A C 1
ATOM 662 O O . GLY A 1 94 ? 5.005 -4.315 -10.289 1.00 93.06 94 GLY A O 1
ATOM 663 N N . GLY A 1 95 ? 6.360 -4.487 -8.511 1.00 92.12 95 GLY A N 1
ATOM 664 C CA . GLY A 1 95 ? 7.608 -4.433 -9.274 1.00 92.12 95 GLY A CA 1
ATOM 665 C C . GLY A 1 95 ? 7.726 -5.575 -10.286 1.00 92.12 95 GLY A C 1
ATOM 666 O O . GLY A 1 95 ? 8.049 -5.336 -11.450 1.00 92.12 95 GLY A O 1
ATOM 667 N N . ALA A 1 96 ? 7.385 -6.802 -9.882 1.00 91.88 96 ALA A N 1
ATOM 668 C CA . ALA A 1 96 ? 7.373 -7.961 -10.774 1.00 91.88 96 ALA A CA 1
ATOM 669 C C . ALA A 1 96 ? 6.351 -7.808 -11.915 1.00 91.88 96 ALA A C 1
ATOM 671 O O . ALA A 1 96 ? 6.674 -8.053 -13.080 1.00 91.88 96 ALA A O 1
ATOM 672 N N . LEU A 1 97 ? 5.134 -7.350 -11.601 1.00 91.00 97 LEU A N 1
ATOM 673 C CA . LEU A 1 97 ? 4.091 -7.091 -12.596 1.00 91.00 97 LEU A CA 1
ATOM 674 C C . LEU A 1 97 ? 4.475 -5.954 -13.546 1.00 91.00 97 LEU A C 1
ATOM 676 O O . LEU A 1 97 ? 4.214 -6.042 -14.744 1.00 91.00 97 LEU A O 1
ATOM 680 N N . ALA A 1 98 ? 5.124 -4.907 -13.041 1.00 89.56 98 ALA A N 1
ATOM 681 C CA . ALA A 1 98 ? 5.554 -3.774 -13.847 1.00 89.56 98 ALA A CA 1
ATOM 682 C C . ALA A 1 98 ? 6.668 -4.195 -14.813 1.00 89.56 98 ALA A C 1
ATOM 684 O O . ALA A 1 98 ? 6.605 -3.883 -16.002 1.00 89.56 98 ALA A O 1
ATOM 685 N N . ALA A 1 99 ? 7.628 -4.992 -14.338 1.00 86.69 99 ALA A N 1
ATOM 686 C CA . ALA A 1 99 ? 8.666 -5.585 -15.174 1.00 86.69 99 ALA A CA 1
ATOM 687 C C . ALA A 1 99 ? 8.086 -6.513 -16.258 1.00 86.69 99 ALA A C 1
ATOM 689 O O . ALA A 1 99 ? 8.545 -6.494 -17.401 1.00 86.69 99 ALA A O 1
ATOM 690 N N . ALA A 1 100 ? 7.052 -7.297 -15.934 1.00 85.00 100 ALA A N 1
ATOM 691 C CA . ALA A 1 100 ? 6.344 -8.120 -16.913 1.00 85.00 100 ALA A CA 1
ATOM 692 C C . ALA A 1 100 ? 5.563 -7.267 -17.930 1.00 85.00 100 ALA A C 1
ATOM 694 O O . ALA A 1 100 ? 5.608 -7.538 -19.128 1.00 85.00 100 ALA A O 1
ATOM 695 N N . GLY A 1 101 ? 4.892 -6.207 -17.478 1.00 78.69 101 GLY A N 1
ATOM 696 C CA . GLY A 1 101 ? 4.109 -5.310 -18.326 1.00 78.69 101 GLY A CA 1
ATOM 697 C C . GLY A 1 101 ? 4.949 -4.491 -19.308 1.00 78.69 101 GLY A C 1
ATOM 698 O O . GLY A 1 101 ? 4.522 -4.289 -20.445 1.00 78.69 101 GLY A O 1
ATOM 699 N N . LEU A 1 102 ? 6.180 -4.113 -18.936 1.00 66.38 102 LEU A N 1
ATOM 700 C CA . LEU A 1 102 ? 7.142 -3.498 -19.861 1.00 66.38 102 LEU A CA 1
ATOM 701 C C . LEU A 1 102 ? 7.421 -4.373 -21.094 1.00 66.38 102 LEU A C 1
ATOM 703 O O . LEU A 1 102 ? 7.683 -3.839 -22.167 1.00 66.38 102 LEU A O 1
ATOM 707 N N . ARG A 1 103 ? 7.317 -5.704 -20.975 1.00 72.00 103 ARG A N 1
ATOM 708 C CA . ARG A 1 103 ? 7.494 -6.626 -22.110 1.00 72.00 103 ARG A CA 1
ATOM 709 C C . ARG A 1 103 ? 6.303 -6.646 -23.071 1.00 72.00 103 ARG A C 1
ATOM 711 O O . ARG A 1 103 ? 6.474 -7.032 -24.221 1.00 72.00 103 ARG A O 1
ATOM 718 N N . LEU A 1 104 ? 5.112 -6.252 -22.614 1.00 67.06 104 LEU A N 1
ATOM 719 C CA . LEU A 1 104 ? 3.846 -6.388 -23.349 1.00 67.06 104 LEU A CA 1
ATOM 720 C C . LEU A 1 104 ? 3.364 -5.078 -24.005 1.00 67.06 104 LEU A C 1
ATOM 722 O O . LEU A 1 104 ? 2.396 -5.093 -24.757 1.00 67.06 104 LEU A O 1
ATOM 726 N N . ASN A 1 105 ? 4.041 -3.952 -23.751 1.00 66.44 105 ASN A N 1
ATOM 727 C CA . ASN A 1 105 ? 3.843 -2.652 -24.414 1.00 66.44 105 ASN A CA 1
ATOM 728 C C . ASN A 1 105 ? 2.414 -2.045 -24.337 1.00 66.44 105 ASN A C 1
ATOM 730 O O . ASN A 1 105 ? 2.049 -1.198 -25.151 1.00 66.44 105 ASN A O 1
ATOM 734 N N . ALA A 1 106 ? 1.607 -2.422 -23.337 1.00 63.06 106 ALA A N 1
ATOM 735 C CA . ALA A 1 106 ? 0.231 -1.943 -23.140 1.00 63.06 106 ALA A CA 1
ATOM 736 C C . ALA A 1 106 ? 0.110 -1.000 -21.923 1.00 63.06 106 ALA A C 1
ATOM 738 O O . ALA A 1 106 ? -0.242 -1.412 -20.823 1.00 63.06 106 ALA A O 1
ATOM 739 N N . ILE A 1 107 ? 0.377 0.295 -22.122 1.00 63.78 107 ILE A N 1
ATOM 740 C CA . ILE A 1 107 ? 0.638 1.277 -21.045 1.00 63.78 107 ILE A CA 1
ATOM 741 C C . ILE A 1 107 ? -0.483 1.368 -19.987 1.00 63.78 107 ILE A C 1
ATOM 743 O O . ILE A 1 107 ? -0.204 1.290 -18.791 1.00 63.78 107 ILE A O 1
ATOM 747 N N . PHE A 1 108 ? -1.747 1.524 -20.397 1.00 60.53 108 PHE A N 1
ATOM 748 C CA . PHE A 1 108 ? -2.857 1.748 -19.454 1.00 60.53 108 PHE A CA 1
ATOM 749 C C . PHE A 1 108 ? -3.288 0.461 -18.731 1.00 60.53 108 PHE A C 1
ATOM 751 O O . PHE A 1 108 ? -3.561 0.478 -17.532 1.00 60.53 108 PHE A O 1
ATOM 758 N N . GLY A 1 109 ? -3.282 -0.671 -19.445 1.00 66.62 109 GLY A N 1
ATOM 759 C CA . GLY A 1 109 ? -3.548 -1.986 -18.859 1.00 66.62 109 GLY A CA 1
ATOM 760 C C . GLY A 1 109 ? -2.477 -2.379 -17.842 1.00 66.62 109 GLY A C 1
ATOM 761 O O . GLY A 1 109 ? -2.803 -2.876 -16.768 1.00 66.62 109 GLY A O 1
ATOM 762 N N . THR A 1 110 ? -1.207 -2.073 -18.126 1.00 77.81 110 THR A N 1
ATOM 763 C CA . THR A 1 110 ? -0.099 -2.333 -17.201 1.00 77.81 110 THR A CA 1
ATOM 764 C C . THR A 1 110 ? -0.233 -1.543 -15.901 1.00 77.81 110 THR A C 1
ATOM 766 O O . THR A 1 110 ? -0.039 -2.130 -14.843 1.00 77.81 110 THR A O 1
ATOM 769 N N . PHE A 1 111 ? -0.620 -0.262 -15.938 1.00 87.19 111 PHE A N 1
ATOM 770 C CA . PHE A 1 111 ? -0.791 0.525 -14.708 1.00 87.19 111 PHE A CA 1
ATOM 771 C C . PHE A 1 111 ? -1.838 -0.100 -13.775 1.00 87.19 111 PHE A C 1
ATOM 773 O O . PHE A 1 111 ? -1.550 -0.379 -12.613 1.00 87.19 111 PHE A O 1
ATOM 780 N N . VAL A 1 112 ? -3.038 -0.370 -14.298 1.00 89.25 112 VAL A N 1
ATOM 781 C CA . VAL A 1 112 ? -4.143 -0.927 -13.503 1.00 89.25 112 VAL A CA 1
ATOM 782 C C . VAL A 1 112 ? -3.786 -2.311 -12.960 1.00 89.25 112 VAL A C 1
ATOM 784 O O . VAL A 1 112 ? -4.006 -2.574 -11.781 1.00 89.25 112 VAL A O 1
ATOM 787 N N . VAL A 1 113 ? -3.190 -3.180 -13.782 1.00 89.94 113 VAL A N 1
ATOM 788 C CA . VAL A 1 113 ? -2.790 -4.532 -13.361 1.00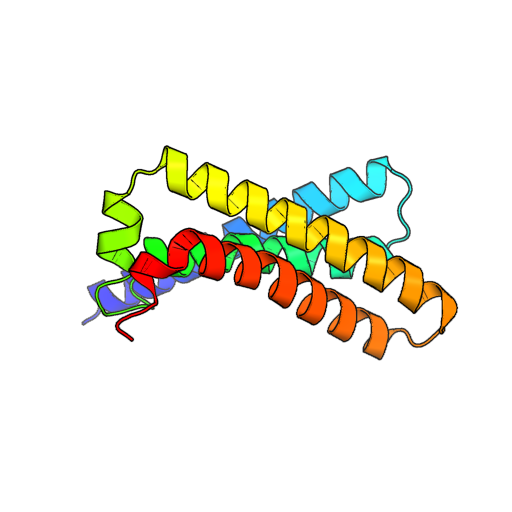 89.94 113 VAL A CA 1
ATOM 789 C C . VAL A 1 113 ? -1.732 -4.489 -12.260 1.00 89.94 113 VAL A C 1
ATOM 791 O O . VAL A 1 113 ? -1.841 -5.238 -11.293 1.00 89.94 113 VAL A O 1
ATOM 794 N N . VAL A 1 114 ? -0.736 -3.605 -12.368 1.00 93.00 114 VAL A N 1
ATOM 795 C CA . VAL A 1 114 ? 0.308 -3.453 -11.345 1.00 93.00 114 VAL A CA 1
ATOM 796 C C . VAL A 1 114 ? -0.283 -2.961 -10.031 1.00 93.00 114 VAL A C 1
ATOM 798 O O . VAL A 1 114 ? 0.013 -3.538 -8.986 1.00 93.00 114 VAL A O 1
ATOM 801 N N . VAL A 1 115 ? -1.141 -1.937 -10.076 1.00 94.94 115 VAL A N 1
ATOM 802 C CA . VAL A 1 115 ? -1.773 -1.396 -8.867 1.00 94.94 115 VAL A CA 1
ATOM 803 C C . VAL A 1 115 ? -2.664 -2.445 -8.214 1.00 94.94 115 VAL A C 1
ATOM 805 O O . VAL A 1 115 ? -2.481 -2.751 -7.040 1.00 94.94 115 VAL A O 1
ATOM 808 N N . LEU A 1 116 ? -3.592 -3.041 -8.966 1.00 94.62 116 LEU A N 1
ATOM 809 C CA . LEU A 1 116 ? -4.524 -4.027 -8.418 1.00 94.62 116 LEU A CA 1
ATOM 810 C C . LEU A 1 116 ? -3.806 -5.285 -7.934 1.00 94.62 116 LEU A C 1
ATOM 812 O O . LEU A 1 116 ? -4.100 -5.762 -6.843 1.00 94.62 116 LEU A O 1
ATOM 816 N N . GLY A 1 117 ? -2.850 -5.808 -8.704 1.00 94.56 117 GLY A N 1
ATOM 817 C CA . GLY A 1 117 ? -2.087 -6.993 -8.322 1.00 94.56 117 GLY A CA 1
ATOM 818 C C . GLY A 1 117 ? -1.186 -6.742 -7.115 1.00 94.56 117 GLY A C 1
ATOM 819 O O . GLY A 1 117 ? -1.162 -7.551 -6.189 1.00 94.56 117 GLY A O 1
ATOM 820 N N . GLY A 1 118 ? -0.505 -5.593 -7.073 1.00 96.00 118 GLY A N 1
ATOM 821 C CA . GLY A 1 118 ? 0.299 -5.181 -5.924 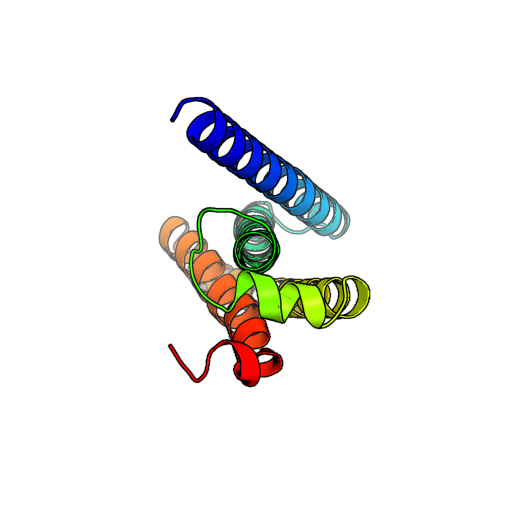1.00 96.00 118 GLY A CA 1
ATOM 822 C C . GLY A 1 118 ? -0.546 -5.021 -4.659 1.00 96.00 118 GLY A C 1
ATOM 823 O O . GLY A 1 118 ? -0.199 -5.583 -3.623 1.00 96.00 118 GLY A O 1
ATOM 824 N N . VAL A 1 119 ? -1.692 -4.338 -4.749 1.00 97.19 119 VAL A N 1
ATOM 825 C CA . VAL A 1 119 ? -2.625 -4.176 -3.620 1.00 97.19 119 VAL A CA 1
ATOM 826 C C . VAL A 1 119 ? -3.211 -5.517 -3.184 1.00 97.19 119 VAL A C 1
ATOM 828 O O . VAL A 1 119 ? -3.256 -5.793 -1.988 1.00 97.19 119 VAL A O 1
ATOM 831 N N . ALA A 1 120 ? -3.619 -6.374 -4.124 1.00 96.38 120 ALA A N 1
ATOM 832 C CA . ALA A 1 120 ? -4.173 -7.689 -3.811 1.00 96.38 120 ALA A CA 1
ATOM 833 C C . ALA A 1 120 ? -3.168 -8.558 -3.044 1.00 96.38 120 ALA A C 1
ATOM 835 O O . ALA A 1 120 ? -3.532 -9.174 -2.045 1.00 96.38 120 ALA A O 1
ATOM 836 N N . VAL A 1 121 ? -1.897 -8.570 -3.458 1.00 97.38 121 VAL A N 1
ATOM 837 C CA . VAL A 1 121 ? -0.847 -9.316 -2.752 1.00 97.38 121 VAL A CA 1
ATOM 838 C C . VAL A 1 121 ? -0.505 -8.659 -1.415 1.00 97.38 121 VAL A C 1
ATOM 840 O O . VAL A 1 121 ? -0.456 -9.337 -0.390 1.00 97.38 121 VAL A O 1
ATOM 843 N N . GLY A 1 122 ? -0.301 -7.342 -1.400 1.00 97.12 122 GLY A N 1
ATOM 844 C CA . GLY A 1 122 ? 0.067 -6.597 -0.202 1.00 97.12 122 GLY A CA 1
ATOM 845 C C . GLY A 1 122 ? -1.003 -6.654 0.879 1.00 97.12 122 GLY A C 1
ATOM 846 O O . GLY A 1 122 ? -0.788 -7.237 1.944 1.00 97.12 122 GLY A O 1
ATOM 847 N N . TYR A 1 123 ? -2.180 -6.099 0.598 1.00 94.62 123 TYR A N 1
ATOM 848 C CA . TYR A 1 123 ? -3.286 -6.072 1.550 1.00 94.62 123 TYR A CA 1
ATOM 849 C C . TYR A 1 123 ? -3.863 -7.471 1.803 1.00 94.62 123 TYR A C 1
ATOM 851 O O . TYR A 1 123 ? -4.188 -7.796 2.941 1.00 94.62 123 TYR A O 1
ATOM 859 N N . GLY A 1 124 ? -3.888 -8.357 0.801 1.00 93.25 124 GLY A N 1
ATOM 860 C CA . GLY A 1 124 ? -4.252 -9.760 1.017 1.00 93.25 124 GLY A CA 1
ATOM 861 C C . GLY A 1 124 ? -3.328 -10.449 2.026 1.00 93.25 124 GLY A C 1
ATOM 862 O O . GLY A 1 124 ? -3.806 -11.137 2.926 1.00 93.25 124 GLY A O 1
ATOM 863 N N . SER A 1 125 ? -2.012 -10.204 1.956 1.00 95.62 125 SER A N 1
ATOM 864 C CA . SER A 1 125 ? -1.064 -10.735 2.946 1.00 95.62 125 SER A CA 1
ATOM 865 C C . SER A 1 125 ? -1.322 -10.191 4.356 1.00 95.62 125 SER A C 1
ATOM 867 O O . SER A 1 125 ? -1.242 -10.949 5.323 1.00 95.62 125 SER A O 1
ATOM 869 N N . PHE A 1 126 ? -1.697 -8.911 4.473 1.00 94.06 126 PHE A N 1
ATOM 870 C CA . PHE A 1 126 ? -2.091 -8.303 5.742 1.00 94.06 126 PHE A CA 1
ATOM 871 C C . PHE A 1 126 ? -3.320 -9.001 6.328 1.00 94.06 126 PHE A C 1
ATOM 873 O O . PHE A 1 126 ? -3.283 -9.441 7.478 1.00 94.06 126 PHE A O 1
ATOM 880 N N . VAL A 1 127 ? -4.381 -9.151 5.530 1.00 91.44 127 VAL A N 1
ATOM 881 C CA . VAL A 1 127 ? -5.633 -9.796 5.949 1.00 91.44 127 VAL A CA 1
ATOM 882 C C . VAL A 1 127 ? -5.383 -11.241 6.373 1.00 91.44 127 VAL A C 1
ATOM 884 O O . VAL A 1 127 ? -5.864 -11.655 7.421 1.00 91.44 127 VAL A O 1
ATOM 887 N N . LEU A 1 128 ? -4.581 -12.002 5.624 1.00 92.19 128 LEU A N 1
ATOM 888 C CA . LEU A 1 128 ? -4.275 -13.398 5.954 1.00 92.19 128 LEU A CA 1
ATOM 889 C C . LEU A 1 128 ? -3.541 -13.547 7.294 1.00 92.19 128 LEU A C 1
ATOM 891 O O . LEU A 1 128 ? -3.876 -14.437 8.078 1.00 92.19 128 LEU A O 1
ATOM 895 N N . ARG A 1 129 ? -2.569 -12.676 7.587 1.00 90.75 129 ARG A N 1
ATOM 896 C CA . ARG A 1 129 ? -1.837 -12.691 8.869 1.00 90.75 129 ARG A CA 1
ATOM 897 C C . ARG A 1 129 ? -2.672 -12.187 10.041 1.00 90.75 129 ARG A C 1
ATOM 899 O O . ARG A 1 129 ? -2.424 -12.566 11.180 1.00 90.75 129 ARG A O 1
ATOM 906 N N . ASN A 1 130 ? -3.678 -11.369 9.753 1.00 89.12 130 ASN A N 1
ATOM 907 C CA . ASN A 1 130 ? -4.596 -10.792 10.729 1.00 89.12 130 ASN A CA 1
ATOM 908 C C . ASN A 1 130 ? -5.979 -11.456 10.687 1.00 89.12 130 ASN A C 1
ATOM 910 O O . ASN A 1 130 ? -6.933 -10.896 11.217 1.00 89.12 130 ASN A O 1
ATOM 914 N N . ARG A 1 131 ? -6.100 -12.649 10.081 1.00 88.06 131 ARG A N 1
ATOM 915 C CA . ARG A 1 131 ? -7.382 -13.319 9.794 1.00 88.06 131 ARG A CA 1
ATOM 916 C C . ARG A 1 131 ? -8.281 -13.490 11.015 1.00 88.06 131 ARG A C 1
ATOM 918 O O . ARG A 1 131 ? -9.494 -13.483 10.873 1.00 88.06 131 ARG A O 1
ATOM 925 N N . GLU A 1 132 ? -7.691 -13.597 12.203 1.00 85.69 132 GLU A N 1
ATOM 926 C CA . GLU A 1 132 ? -8.395 -13.651 13.489 1.00 85.69 132 GLU A CA 1
ATOM 927 C C . GLU A 1 132 ? -9.314 -12.442 13.727 1.00 85.69 132 GLU A C 1
ATOM 929 O O . GLU A 1 132 ? -10.321 -12.561 14.411 1.00 85.69 132 GLU A O 1
ATOM 934 N N . PHE A 1 133 ? -9.014 -11.295 13.114 1.00 81.62 133 PHE A N 1
ATOM 935 C CA . PHE A 1 133 ? -9.829 -10.082 13.181 1.00 81.62 133 PHE A CA 1
ATOM 936 C C . PHE A 1 133 ? -10.829 -9.949 12.021 1.00 81.62 133 PHE A C 1
ATOM 938 O O . PHE A 1 133 ? -11.645 -9.028 12.028 1.00 81.62 133 PHE A O 1
ATOM 945 N N . TYR A 1 134 ? -10.756 -10.842 11.028 1.00 75.50 134 TYR A N 1
ATOM 946 C CA . TYR A 1 134 ? -11.566 -10.815 9.804 1.00 75.50 134 TYR A CA 1
ATOM 947 C C . TYR A 1 134 ? -12.471 -12.049 9.631 1.00 75.50 134 TYR A C 1
ATOM 949 O O . TYR A 1 134 ? -13.302 -12.047 8.731 1.00 75.50 134 TYR A O 1
ATOM 957 N N . ALA A 1 135 ? -12.323 -13.092 10.454 1.00 69.56 135 ALA A N 1
ATOM 958 C CA . ALA A 1 135 ? -13.028 -14.369 10.299 1.00 69.56 135 ALA A CA 1
ATOM 959 C C . ALA A 1 135 ? -14.513 -14.348 10.722 1.00 69.56 135 ALA A C 1
ATOM 961 O O . ALA A 1 135 ? -15.260 -15.218 10.286 1.00 69.56 135 ALA A O 1
ATOM 962 N N . ASP A 1 136 ? -14.938 -13.358 11.514 1.00 58.44 136 ASP A N 1
ATOM 963 C CA . ASP A 1 136 ? -16.301 -13.255 12.073 1.00 58.44 136 ASP A CA 1
ATOM 964 C C . ASP A 1 136 ? -17.186 -12.211 11.352 1.00 58.44 136 ASP A C 1
ATOM 966 O O . ASP A 1 136 ? -18.136 -11.684 11.935 1.00 58.44 136 ASP A O 1
ATOM 970 N N . ALA A 1 137 ? -16.837 -11.846 10.112 1.00 51.59 137 ALA A N 1
ATOM 971 C CA . ALA A 1 137 ? -17.519 -10.820 9.315 1.00 51.59 137 ALA A CA 1
ATOM 972 C C . ALA A 1 137 ? -18.496 -11.393 8.281 1.00 51.59 137 ALA A C 1
ATOM 974 O O . ALA A 1 137 ? -18.152 -12.406 7.634 1.00 51.59 137 ALA A O 1
#

Radius of gyration: 16.05 Å; chains: 1; bounding box: 41×33×45 Å